Protein AF-A0A942NVJ8-F1 (afdb_monomer)

Solvent-accessible surface area (backbone atoms only — not comparable to full-atom values): 6194 Å² total; per-residue (Å²): 137,65,74,64,62,58,53,53,52,49,51,52,54,53,50,54,52,53,50,52,53,47,52,61,55,61,73,39,99,48,77,88,53,92,56,55,73,36,63,77,69,70,45,95,51,86,55,66,93,39,55,69,62,43,51,54,47,56,58,34,45,71,54,39,56,60,36,51,53,54,27,50,52,26,52,50,41,50,73,70,65,42,95,58,38,72,62,30,53,52,46,35,53,53,28,48,53,53,37,49,68,59,49,64,91,54,133

Sequence (107 aa):
MTQSTRIDVFNKLVNNKFDIYNSLFLNLPYSKESNIGLLISGYKALMEEEPVSRESIKIREKIVLPLLVIQQYALQKIGDEDTRKDTYEKIVIRSLYGNINASRNSV

Radius of gyration: 19.85 Å; Cα contacts (8 Å, |Δi|>4): 48; chains: 1; bounding box: 48×32×49 Å

Nearest PDB structures (foldseek):
  5szg-assembly1_B  TM=4.817E-01  e=6.903E+00  Homo sapiens

Mean predicted aligned error: 8.96 Å

pLDDT: mean 87.78, std 11.56, range [44.22, 98.44]

Secondary structure (DSSP, 8-state):
--HHHHHHHHHHHHHHHHHHHHHHHHTSTTTT-S-HHHHHHT-SSTTTT-HHHHHHHHHHHHHHHHHHHHHHHHHHHHHTT-TTHHHHHHHHHHHHHHHHHHHTT--

Structure (mmCIF, N/CA/C/O backbone):
data_AF-A0A942NVJ8-F1
#
_entry.id   AF-A0A942NVJ8-F1
#
loop_
_atom_site.group_PDB
_atom_site.id
_atom_site.type_symbol
_atom_site.label_atom_id
_atom_site.label_alt_id
_atom_site.label_comp_id
_atom_site.label_asym_id
_atom_site.label_entity_id
_atom_site.label_seq_id
_atom_site.pdbx_PDB_ins_code
_atom_site.Cartn_x
_atom_site.Cartn_y
_atom_site.Cartn_z
_atom_site.occupancy
_atom_site.B_iso_or_equiv
_atom_site.auth_seq_id
_atom_site.auth_comp_id
_atom_site.auth_asym_id
_atom_site.auth_atom_id
_atom_site.pdbx_PDB_model_num
ATO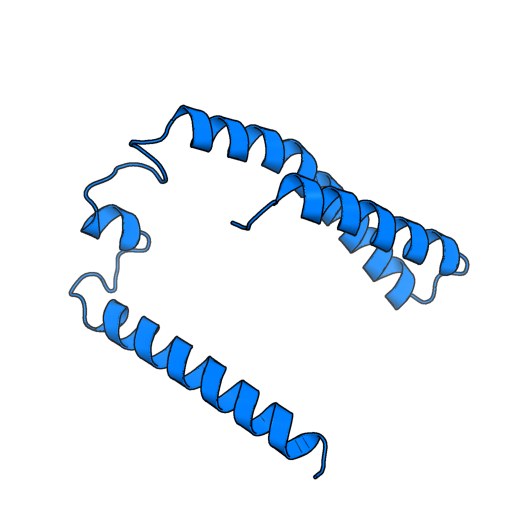M 1 N N . MET A 1 1 ? 31.444 -11.858 6.917 1.00 50.84 1 MET A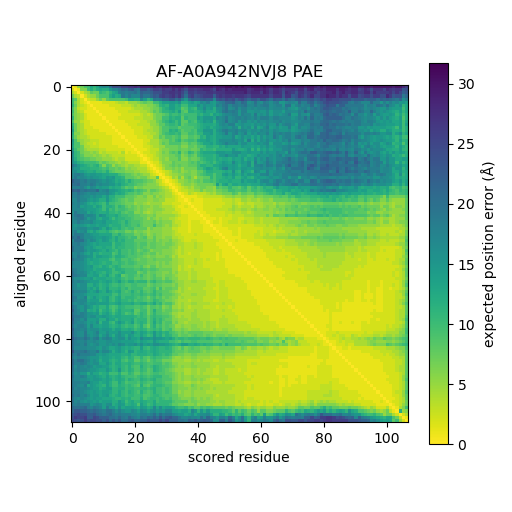 N 1
ATOM 2 C CA . MET A 1 1 ? 30.094 -12.142 7.456 1.00 50.84 1 MET A CA 1
ATOM 3 C C . MET A 1 1 ? 29.129 -12.196 6.282 1.00 50.84 1 MET A C 1
ATOM 5 O O . MET A 1 1 ? 28.958 -11.190 5.605 1.00 50.84 1 MET A O 1
ATOM 9 N N . THR A 1 2 ? 28.635 -13.386 5.946 1.00 51.47 2 THR A N 1
ATOM 10 C CA . THR A 1 2 ? 27.890 -13.669 4.709 1.00 51.47 2 THR A CA 1
ATOM 11 C C . THR A 1 2 ? 26.439 -13.195 4.813 1.00 51.47 2 THR A C 1
ATOM 13 O O . THR A 1 2 ? 25.824 -13.255 5.869 1.00 51.47 2 THR A O 1
ATOM 16 N N . GLN A 1 3 ? 25.876 -12.703 3.712 1.00 56.88 3 GLN A N 1
ATOM 17 C CA . GLN A 1 3 ? 24.523 -12.133 3.621 1.00 56.88 3 GLN A CA 1
ATOM 18 C C . GLN A 1 3 ? 23.402 -13.055 4.156 1.00 56.88 3 GLN A C 1
ATOM 20 O O . GLN A 1 3 ? 22.389 -12.544 4.628 1.00 56.88 3 GLN A O 1
ATOM 25 N N . SER A 1 4 ? 23.634 -14.376 4.176 1.00 64.00 4 SER A N 1
ATOM 26 C CA . SER A 1 4 ? 22.752 -15.406 4.752 1.00 64.00 4 SER A CA 1
ATOM 27 C C . SER A 1 4 ? 22.399 -15.137 6.217 1.00 64.00 4 SER A C 1
ATOM 29 O O . SER A 1 4 ? 21.226 -15.103 6.566 1.00 64.00 4 SER A O 1
ATOM 31 N N . THR A 1 5 ? 23.382 -14.821 7.067 1.00 82.19 5 THR A N 1
ATOM 32 C CA . THR A 1 5 ? 23.138 -14.697 8.514 1.00 82.19 5 THR A CA 1
ATOM 33 C C . THR A 1 5 ? 22.273 -13.492 8.878 1.00 82.19 5 THR A C 1
ATOM 35 O O . THR A 1 5 ? 21.561 -13.524 9.878 1.00 82.19 5 THR A O 1
ATOM 38 N N . ARG A 1 6 ? 22.288 -12.425 8.066 1.00 87.94 6 ARG A N 1
ATOM 39 C CA . ARG A 1 6 ? 21.415 -11.256 8.270 1.00 87.94 6 ARG A CA 1
ATOM 40 C C . ARG A 1 6 ? 19.959 -11.563 7.933 1.00 87.94 6 ARG A C 1
ATOM 42 O O . ARG A 1 6 ? 19.077 -11.113 8.659 1.00 87.94 6 ARG A O 1
ATOM 49 N N . ILE A 1 7 ? 19.720 -12.329 6.866 1.00 90.38 7 ILE A N 1
ATOM 50 C CA . ILE A 1 7 ? 18.373 -12.771 6.483 1.00 90.38 7 ILE A CA 1
ATOM 51 C C . ILE A 1 7 ? 17.796 -13.703 7.554 1.00 90.38 7 ILE A C 1
ATOM 53 O O . ILE A 1 7 ? 16.647 -13.535 7.952 1.00 90.38 7 ILE A O 1
ATOM 57 N N . ASP A 1 8 ? 18.613 -14.610 8.093 1.00 91.75 8 ASP A N 1
ATOM 58 C CA . ASP A 1 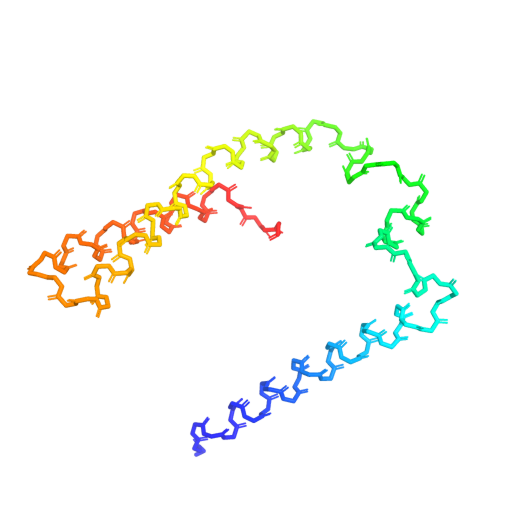8 ? 18.183 -15.562 9.122 1.00 91.75 8 ASP A CA 1
ATOM 59 C C . ASP A 1 8 ? 17.807 -14.847 10.428 1.00 91.75 8 ASP A C 1
ATOM 61 O O . ASP A 1 8 ? 16.775 -15.137 11.037 1.00 91.75 8 ASP A O 1
ATOM 65 N N . VAL A 1 9 ? 18.606 -13.851 10.832 1.00 90.50 9 VAL A N 1
ATOM 66 C CA . VAL A 1 9 ? 18.302 -12.994 11.988 1.00 90.50 9 VAL A CA 1
ATOM 67 C C . VAL A 1 9 ? 17.024 -12.189 11.756 1.00 90.50 9 VAL A C 1
ATOM 69 O O . VAL A 1 9 ? 16.177 -12.134 12.647 1.00 90.50 9 VAL A O 1
ATOM 72 N N . PHE A 1 10 ? 16.855 -11.592 10.574 1.00 91.94 10 PHE A N 1
ATOM 73 C CA . PHE A 1 10 ? 15.645 -10.846 10.231 1.00 91.94 10 PHE A CA 1
ATOM 74 C C . PHE A 1 10 ? 14.396 -11.733 10.303 1.00 91.94 10 PHE A C 1
ATOM 76 O O . PHE A 1 10 ? 13.453 -11.397 11.017 1.00 91.94 10 PHE A O 1
ATOM 83 N N . ASN A 1 11 ? 14.418 -12.891 9.641 1.00 92.94 11 ASN A N 1
ATOM 84 C CA . ASN A 1 11 ? 13.297 -13.831 9.631 1.00 92.94 11 ASN A CA 1
ATOM 85 C C . ASN A 1 11 ? 12.945 -14.297 11.047 1.00 92.94 11 ASN A C 1
ATOM 87 O O . ASN A 1 11 ? 11.772 -14.314 11.418 1.00 92.94 11 ASN A O 1
ATOM 91 N N . LYS A 1 12 ? 13.953 -14.601 11.874 1.00 93.38 12 LYS A N 1
ATOM 92 C CA . LYS A 1 12 ? 13.741 -14.962 13.280 1.00 93.38 12 LYS A CA 1
ATOM 93 C C . LYS A 1 12 ? 13.062 -13.838 14.068 1.00 93.38 12 LYS A C 1
ATOM 95 O O . LYS A 1 12 ? 12.148 -14.110 14.839 1.00 93.38 12 LYS A O 1
ATOM 100 N N . LEU A 1 13 ? 13.486 -12.586 13.886 1.00 91.88 13 LEU A N 1
ATOM 101 C CA . LEU A 1 13 ? 12.885 -11.437 14.575 1.00 91.88 13 LEU A CA 1
ATOM 102 C C . LEU A 1 13 ? 11.437 -11.194 14.137 1.00 91.88 13 LEU A C 1
ATOM 104 O O . LEU A 1 13 ? 10.581 -10.943 14.987 1.00 91.88 13 LEU A O 1
ATOM 108 N N . VAL A 1 14 ? 11.163 -11.283 12.834 1.00 89.69 14 VAL A N 1
ATOM 109 C CA . VAL A 1 14 ? 9.815 -11.103 12.279 1.00 89.69 14 VAL A CA 1
ATOM 110 C C . VAL A 1 14 ? 8.875 -12.194 12.783 1.00 89.69 14 VAL A C 1
ATOM 112 O O . VAL A 1 14 ? 7.824 -11.864 13.331 1.00 89.69 14 VAL A O 1
ATOM 115 N N . ASN A 1 15 ? 9.276 -13.463 12.675 1.00 87.00 15 ASN A N 1
ATOM 116 C CA . ASN A 1 15 ? 8.453 -14.592 13.107 1.00 87.00 15 ASN A CA 1
ATOM 117 C C . ASN A 1 15 ? 8.189 -14.547 14.612 1.00 87.00 15 ASN A C 1
ATOM 119 O O . ASN A 1 15 ? 7.037 -14.595 15.019 1.00 87.00 15 ASN A O 1
ATOM 123 N N . ASN A 1 16 ? 9.215 -14.315 15.439 1.00 89.69 16 ASN A N 1
ATOM 124 C CA . ASN A 1 16 ? 9.019 -14.196 16.885 1.00 89.69 16 ASN A CA 1
ATOM 125 C C . ASN A 1 16 ? 8.024 -13.085 17.243 1.00 89.69 16 ASN A C 1
ATOM 127 O O . ASN A 1 16 ? 7.174 -13.265 18.111 1.00 89.69 16 ASN A O 1
ATOM 131 N N . LYS A 1 17 ? 8.121 -11.922 16.588 1.00 84.44 17 LYS A N 1
ATOM 132 C CA . LYS A 1 17 ? 7.201 -10.807 16.831 1.00 84.44 17 LYS A CA 1
ATOM 133 C C . LYS A 1 17 ? 5.776 -11.174 16.405 1.00 84.44 17 LYS A C 1
ATOM 135 O O . LYS A 1 17 ? 4.843 -10.925 17.164 1.00 84.44 17 LYS A O 1
ATOM 140 N N . PHE A 1 18 ? 5.619 -11.785 15.232 1.00 81.44 18 PHE A N 1
ATOM 141 C CA . PHE A 1 18 ? 4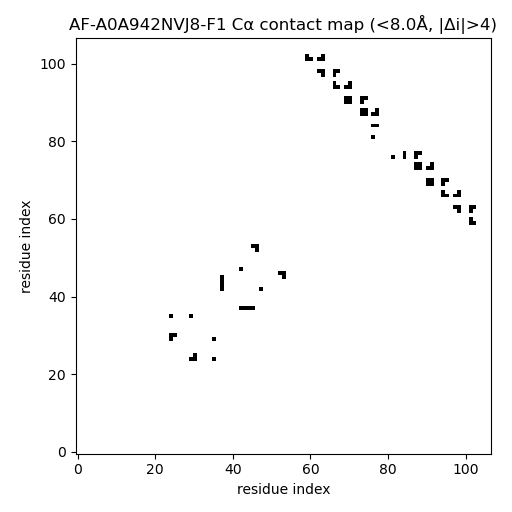.336 -12.272 14.725 1.00 81.44 18 PHE A CA 1
ATOM 142 C C . PHE A 1 18 ? 3.700 -13.305 15.666 1.00 81.44 18 PHE A C 1
ATOM 144 O O . PHE A 1 18 ? 2.541 -13.150 16.042 1.00 81.44 18 PHE A O 1
ATOM 151 N N . ASP A 1 19 ? 4.472 -14.288 16.124 1.00 80.94 19 ASP A N 1
ATOM 152 C CA . ASP A 1 19 ? 4.018 -15.337 17.038 1.00 80.94 19 ASP A CA 1
ATOM 153 C C . ASP A 1 19 ? 3.618 -14.769 18.409 1.00 80.94 19 ASP A C 1
ATOM 155 O O . ASP A 1 19 ? 2.603 -15.173 18.978 1.00 80.94 19 ASP A O 1
ATOM 159 N N . ILE A 1 20 ? 4.355 -13.781 18.932 1.00 82.75 20 ILE A N 1
ATOM 160 C CA . ILE A 1 20 ? 3.992 -13.086 20.178 1.00 82.75 20 ILE A CA 1
ATOM 161 C C . ILE A 1 20 ? 2.659 -12.345 20.022 1.00 82.75 20 ILE A C 1
ATOM 163 O O . ILE A 1 20 ? 1.781 -12.502 20.868 1.00 82.75 20 ILE A O 1
ATOM 167 N N . TYR A 1 21 ? 2.461 -11.576 18.946 1.00 76.88 21 TYR A N 1
ATOM 168 C CA . TYR A 1 21 ? 1.173 -10.910 18.719 1.00 76.88 21 TYR A CA 1
ATOM 169 C C . TYR A 1 21 ? 0.040 -11.912 18.542 1.00 76.88 21 TYR A C 1
ATOM 171 O O . TYR A 1 21 ? -0.991 -11.785 19.200 1.00 76.88 21 TYR A O 1
ATOM 179 N N . ASN A 1 22 ? 0.234 -12.935 17.714 1.00 71.94 22 ASN A N 1
ATOM 180 C CA . ASN A 1 22 ? -0.788 -13.949 17.509 1.00 71.94 22 ASN A CA 1
ATOM 181 C C . ASN A 1 22 ? -1.113 -14.679 18.805 1.00 71.94 22 ASN A C 1
ATOM 183 O O . ASN A 1 22 ? -2.283 -14.844 19.102 1.00 71.94 22 ASN A O 1
ATOM 187 N N . SER A 1 23 ? -0.130 -15.058 19.621 1.00 80.06 23 SER A N 1
ATOM 188 C CA . SER A 1 23 ? -0.404 -15.692 20.916 1.00 80.06 23 SER A CA 1
ATOM 189 C C . SER A 1 23 ? -1.155 -14.767 21.881 1.00 80.06 23 SER A C 1
ATOM 191 O O . SER A 1 23 ? -2.059 -15.234 22.571 1.00 80.06 23 SER A O 1
ATOM 193 N N . LEU A 1 24 ? -0.867 -13.460 21.901 1.00 76.19 24 LEU A N 1
ATOM 194 C CA . LEU A 1 24 ? -1.642 -12.487 22.683 1.00 76.19 24 LEU A CA 1
ATOM 195 C C . LEU A 1 24 ? -3.111 -12.448 22.243 1.00 76.19 24 LEU A C 1
ATOM 197 O O . LEU A 1 24 ? -3.997 -12.457 23.094 1.00 76.19 24 LEU A O 1
ATOM 201 N N . PHE A 1 25 ? -3.380 -12.441 20.934 1.00 71.50 25 PHE A N 1
ATOM 202 C CA . PHE A 1 25 ? -4.747 -12.357 20.411 1.00 71.50 25 PHE A CA 1
ATOM 203 C C . PHE A 1 25 ? -5.491 -13.703 20.398 1.00 71.50 25 PHE A C 1
ATOM 205 O O . PHE A 1 25 ? -6.693 -13.729 20.646 1.00 71.50 25 PHE A O 1
ATOM 212 N N . LEU A 1 26 ? -4.801 -14.822 20.162 1.00 69.50 26 LEU A N 1
ATOM 213 C CA . LEU A 1 26 ? -5.379 -16.172 20.104 1.00 69.50 26 LEU A CA 1
ATOM 214 C C . LEU A 1 26 ? -5.759 -16.716 21.486 1.00 69.50 26 LEU A C 1
ATOM 216 O O . LEU A 1 26 ? -6.653 -17.553 21.575 1.00 69.50 26 LEU A O 1
ATOM 220 N N . ASN A 1 27 ? -5.106 -16.246 22.556 1.00 75.75 27 ASN A N 1
ATOM 221 C CA . ASN A 1 27 ? -5.465 -16.607 23.932 1.00 75.75 27 ASN A CA 1
ATOM 222 C C . ASN A 1 27 ? -6.649 -15.796 24.482 1.00 75.75 27 ASN A C 1
ATOM 224 O O . ASN A 1 27 ? -7.156 -16.106 25.561 1.00 75.75 27 ASN A O 1
ATOM 228 N N . LEU A 1 28 ? -7.105 -14.762 23.770 1.00 74.44 28 LEU A N 1
ATOM 229 C CA . LEU A 1 28 ? -8.339 -14.078 24.134 1.00 74.44 28 LEU A CA 1
ATOM 230 C C . LEU A 1 28 ? -9.546 -14.968 23.789 1.00 74.44 28 LEU A C 1
ATOM 232 O O . LEU A 1 28 ? -9.529 -15.659 22.768 1.00 74.44 28 LEU A O 1
ATOM 236 N N . PRO A 1 29 ? -10.651 -14.902 24.555 1.00 76.50 29 PRO A N 1
ATOM 237 C CA . PRO A 1 29 ? -11.878 -15.659 24.280 1.00 76.50 29 PRO A CA 1
ATOM 238 C C . PRO A 1 29 ? -12.647 -15.140 23.044 1.00 76.50 29 PRO A C 1
ATOM 240 O O . PRO A 1 29 ? -13.850 -15.354 22.917 1.00 76.50 29 PRO A O 1
ATOM 243 N N . TYR A 1 30 ? -11.961 -14.454 22.129 1.00 74.44 30 TYR A N 1
ATOM 244 C CA . TYR A 1 30 ? -12.502 -13.780 20.953 1.00 74.44 30 TYR A CA 1
ATOM 245 C C . TYR A 1 30 ? -11.986 -14.403 19.651 1.00 74.44 30 TYR A C 1
ATOM 247 O O . TYR A 1 30 ? -11.956 -13.745 18.620 1.00 74.44 30 TYR A O 1
ATOM 255 N N . SER A 1 31 ? -11.606 -15.686 19.666 1.00 70.50 31 SER A N 1
ATOM 256 C CA . SER A 1 31 ? -11.070 -16.413 18.500 1.00 70.50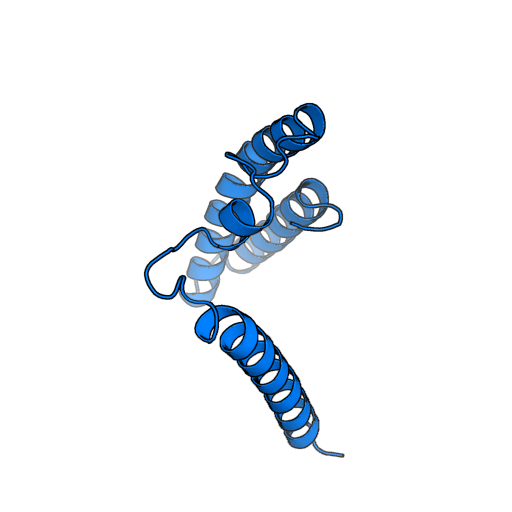 31 SER A CA 1
ATOM 257 C C . SER A 1 31 ? -12.008 -16.470 17.283 1.00 70.50 31 SER A C 1
ATOM 259 O O . SER A 1 31 ? -11.578 -16.840 16.194 1.00 70.50 31 SER A O 1
ATOM 261 N N . LYS A 1 32 ? -13.284 -16.101 17.457 1.00 73.25 32 LYS A N 1
ATOM 262 C CA . LYS A 1 32 ? -14.292 -15.995 16.390 1.00 73.25 32 LYS A CA 1
ATOM 263 C C . LYS A 1 32 ? -14.534 -14.560 15.909 1.00 73.25 32 LYS A C 1
ATOM 265 O O . LYS A 1 32 ? -15.263 -14.378 14.940 1.00 73.25 32 LYS A O 1
ATOM 270 N N . GLU A 1 33 ? -13.948 -13.561 16.566 1.00 74.38 33 GLU A N 1
ATOM 271 C CA . GLU A 1 33 ? -14.149 -12.146 16.260 1.00 74.38 33 GLU A CA 1
ATOM 272 C C . GLU A 1 33 ? -13.013 -11.610 15.388 1.00 74.38 33 GLU A C 1
ATOM 274 O O . GLU A 1 33 ? -11.836 -11.734 15.720 1.00 74.38 33 GLU A O 1
ATOM 279 N N . SER A 1 34 ? -13.354 -10.958 14.276 1.00 73.31 34 SER A N 1
ATOM 280 C CA . SER A 1 34 ? -12.362 -10.386 13.356 1.00 73.31 34 SER A CA 1
ATOM 281 C C . SER A 1 34 ? -11.872 -8.992 13.770 1.00 73.31 34 SER A C 1
ATOM 283 O O . SER A 1 34 ? -10.830 -8.545 13.302 1.00 73.31 34 SER A O 1
ATOM 285 N N . ASN A 1 35 ? -12.607 -8.293 14.647 1.00 76.81 35 ASN A N 1
ATOM 286 C CA . ASN A 1 35 ? -12.393 -6.876 14.978 1.00 76.81 35 ASN A CA 1
ATOM 287 C C . ASN A 1 35 ? -11.969 -6.657 16.440 1.00 76.81 35 ASN A C 1
ATOM 289 O O . ASN A 1 35 ? -12.421 -5.719 17.098 1.00 76.81 35 ASN A O 1
ATOM 293 N N . ILE A 1 36 ? -11.082 -7.513 16.955 1.00 81.19 36 ILE A N 1
ATOM 294 C CA . ILE A 1 36 ? -10.656 -7.505 18.366 1.00 81.19 36 ILE A CA 1
ATOM 295 C C . ILE A 1 36 ? -10.117 -6.132 18.807 1.00 81.19 36 ILE A C 1
ATOM 297 O O . ILE A 1 36 ? -10.379 -5.701 19.926 1.00 81.19 36 ILE A O 1
ATOM 301 N N . GLY A 1 37 ? -9.422 -5.400 17.929 1.00 81.69 37 GLY A N 1
ATOM 302 C CA . GLY A 1 37 ? -8.916 -4.060 18.255 1.00 81.69 37 GLY A CA 1
ATOM 303 C C . GLY A 1 37 ? -10.019 -3.051 18.607 1.00 81.69 37 GLY A C 1
ATOM 304 O O . GLY A 1 37 ? -9.868 -2.266 19.543 1.00 81.69 37 GLY A O 1
ATOM 305 N N . LEU A 1 38 ? -11.154 -3.101 17.902 1.00 88.06 38 LEU A N 1
ATOM 306 C CA . LEU A 1 38 ? -12.319 -2.261 18.200 1.00 88.06 38 LEU A CA 1
ATOM 307 C C . LEU A 1 38 ? -13.054 -2.763 19.445 1.00 88.06 38 LEU A C 1
ATOM 309 O O . LEU A 1 38 ? -13.427 -1.971 20.302 1.00 88.06 38 LEU A O 1
ATOM 313 N N . LEU A 1 39 ? -13.166 -4.086 19.593 1.00 84.69 39 LEU A N 1
ATOM 314 C CA . LEU A 1 39 ? -13.791 -4.711 20.756 1.00 84.69 39 LEU A CA 1
ATOM 315 C C . LEU A 1 39 ? -13.096 -4.331 22.074 1.00 84.69 39 LEU A C 1
ATOM 317 O O . LEU A 1 39 ? -13.769 -3.966 23.032 1.00 84.69 39 LEU A O 1
ATOM 321 N N . ILE A 1 40 ? -11.760 -4.388 22.118 1.00 84.75 40 ILE A N 1
ATOM 322 C CA . ILE A 1 40 ? -10.975 -4.048 23.317 1.00 84.75 40 ILE A CA 1
ATOM 323 C C . ILE A 1 40 ? -11.061 -2.552 23.635 1.00 84.75 40 ILE A C 1
ATOM 325 O O . ILE A 1 40 ? -11.118 -2.176 24.802 1.00 84.75 40 ILE A O 1
ATOM 329 N N . SER A 1 41 ? -11.054 -1.699 22.608 1.00 88.69 41 SER A N 1
ATOM 330 C CA . SER A 1 41 ? -11.126 -0.244 22.790 1.00 88.69 41 SER A CA 1
ATOM 331 C C . SER A 1 41 ? -12.542 0.270 23.060 1.00 88.69 41 SER A C 1
ATOM 333 O O . SER A 1 41 ? -12.694 1.398 23.517 1.00 88.69 41 SER A O 1
ATOM 335 N N . GLY A 1 42 ? -13.572 -0.540 22.797 1.00 89.94 42 GLY A N 1
ATOM 336 C CA . GLY A 1 42 ? -14.977 -0.153 22.929 1.00 89.94 42 GLY A CA 1
ATOM 337 C C . GLY A 1 42 ? -15.494 0.738 21.794 1.00 89.94 42 GLY A C 1
ATOM 338 O O . GLY A 1 42 ? -16.648 1.163 21.839 1.00 89.94 42 GLY A O 1
ATOM 339 N N . TYR A 1 43 ? -14.675 1.008 20.775 1.00 93.56 43 TYR A N 1
ATOM 340 C CA . TYR A 1 43 ? -15.056 1.838 19.637 1.00 93.56 43 TYR A CA 1
ATOM 341 C C . TYR A 1 43 ? -15.841 1.056 18.587 1.00 93.56 43 TYR A C 1
ATOM 343 O O . TYR A 1 43 ? -15.653 -0.143 18.379 1.00 93.56 43 TYR A O 1
ATOM 351 N N . LYS A 1 44 ? -16.702 1.767 17.864 1.00 91.12 44 LYS A N 1
ATOM 352 C CA . LYS A 1 44 ? -17.457 1.250 16.716 1.00 91.12 44 LYS A CA 1
ATOM 353 C C . LYS A 1 44 ? -16.705 1.456 15.405 1.00 91.12 44 LYS A C 1
ATOM 355 O O . LYS A 1 44 ? -16.998 0.773 14.425 1.00 91.12 44 LYS A O 1
ATOM 360 N N . ALA A 1 45 ? -15.748 2.383 15.371 1.00 90.81 45 ALA A N 1
ATOM 361 C CA . ALA A 1 45 ? -14.924 2.652 14.200 1.00 90.81 45 ALA A CA 1
ATOM 362 C C . ALA A 1 45 ? -13.475 2.997 14.566 1.00 90.81 45 ALA A C 1
ATOM 364 O O . ALA A 1 45 ? -13.182 3.526 15.635 1.00 90.81 45 ALA A O 1
ATOM 365 N N . LEU A 1 46 ? -12.553 2.750 13.631 1.00 90.62 46 LEU A N 1
ATOM 366 C CA . LEU A 1 46 ? -11.176 3.220 13.771 1.00 90.62 46 LEU A CA 1
ATOM 367 C C . LEU A 1 46 ? -11.155 4.750 13.838 1.00 90.62 46 LEU A C 1
ATOM 369 O O . LEU A 1 46 ? -11.854 5.424 13.073 1.00 90.62 46 LEU A O 1
ATOM 373 N N . MET A 1 47 ? -10.320 5.279 14.736 1.00 92.31 47 MET A N 1
ATOM 374 C CA . MET A 1 47 ? -10.161 6.720 14.959 1.00 92.31 47 MET A CA 1
ATOM 375 C C . MET A 1 47 ? -11.487 7.420 15.307 1.00 92.31 47 MET A C 1
ATOM 377 O O . MET A 1 47 ? -11.778 8.493 14.780 1.00 92.31 47 MET A O 1
ATOM 381 N N . GLU A 1 48 ? -12.323 6.793 16.143 1.00 93.81 48 GLU A N 1
ATOM 382 C CA . GLU A 1 48 ? -13.623 7.340 16.564 1.00 93.81 48 GLU A CA 1
ATOM 383 C C . GLU A 1 48 ? -13.503 8.736 17.190 1.00 93.81 48 GLU A C 1
ATOM 385 O O . GLU A 1 48 ? -14.213 9.646 16.765 1.00 93.81 48 GLU A O 1
ATOM 390 N N . GLU A 1 49 ? -12.526 8.915 18.081 1.00 95.75 49 GLU A N 1
ATOM 391 C CA . GLU A 1 49 ? -12.223 10.179 18.774 1.00 95.75 49 GLU A CA 1
ATOM 392 C C . GLU A 1 49 ? -11.527 11.229 17.891 1.00 95.75 49 GLU A C 1
ATOM 394 O O . GLU A 1 49 ? -11.435 12.396 18.254 1.00 95.75 49 GLU A O 1
ATOM 399 N N . GLU A 1 50 ? -11.050 10.841 16.706 1.00 94.81 50 GLU A N 1
ATOM 400 C CA . GLU A 1 50 ? -10.245 11.693 15.821 1.00 94.81 50 GLU A CA 1
ATOM 401 C C . GLU A 1 50 ? -10.892 11.829 14.428 1.00 94.81 50 GLU A C 1
ATOM 403 O O . GLU A 1 50 ? -10.284 11.490 13.401 1.00 94.81 50 GLU A O 1
ATOM 408 N N . PRO A 1 51 ? -12.144 12.327 14.340 1.00 93.31 51 PRO A N 1
ATOM 409 C CA . PRO A 1 51 ? -12.927 12.300 13.107 1.00 93.31 51 PRO A CA 1
ATOM 410 C C . PRO A 1 51 ? -12.307 13.143 11.987 1.00 93.31 51 PRO A C 1
ATOM 412 O O . PRO A 1 51 ? -12.360 12.746 10.825 1.00 93.31 51 PRO A O 1
ATOM 415 N N . VAL A 1 52 ? -11.674 14.274 12.317 1.00 94.31 52 VAL A N 1
ATOM 416 C CA . VAL A 1 52 ? -11.000 15.138 11.331 1.00 94.31 52 VAL A CA 1
ATOM 417 C C . VAL A 1 52 ? -9.801 14.419 10.713 1.00 94.31 52 VAL A C 1
ATOM 419 O O . VAL A 1 52 ? -9.645 14.388 9.490 1.00 94.31 52 VAL A O 1
ATOM 422 N N . SER A 1 53 ? -8.975 13.788 11.547 1.00 92.50 53 SER A N 1
ATOM 423 C CA . SER A 1 53 ? -7.819 13.006 11.104 1.00 92.50 53 SER A CA 1
ATOM 424 C C . SER A 1 53 ? -8.249 11.800 10.265 1.00 92.50 53 SER A C 1
ATOM 426 O O . SER A 1 53 ? -7.640 11.522 9.228 1.00 92.50 53 SER A O 1
ATOM 428 N N . ARG A 1 54 ? -9.346 11.136 10.651 1.00 93.06 54 ARG A N 1
ATOM 429 C CA . ARG A 1 54 ? -9.955 10.038 9.889 1.00 93.06 54 ARG A CA 1
ATOM 430 C C . ARG A 1 54 ? -10.418 10.479 8.501 1.00 93.06 54 ARG A C 1
ATOM 432 O O . ARG A 1 54 ? -10.102 9.812 7.519 1.00 93.06 54 ARG A O 1
ATOM 439 N N . GLU A 1 55 ? -11.132 11.598 8.388 1.00 93.75 55 GLU A N 1
ATOM 440 C CA . GLU A 1 55 ? -11.562 12.110 7.077 1.00 93.75 55 GLU A CA 1
ATOM 441 C C . GLU A 1 55 ? -10.372 12.564 6.220 1.00 93.75 55 GLU A C 1
ATOM 443 O O . GLU A 1 55 ? -10.331 12.293 5.019 1.00 93.75 55 GLU A O 1
ATOM 448 N N . SER A 1 56 ? -9.347 13.159 6.836 1.00 93.56 56 SER A N 1
ATOM 449 C CA . SER A 1 56 ? -8.087 13.476 6.155 1.00 93.56 56 SER A CA 1
ATOM 450 C C . SER A 1 56 ? -7.401 12.225 5.586 1.00 93.56 56 SER A C 1
ATOM 452 O O . SER A 1 56 ? -6.899 12.253 4.461 1.00 93.56 56 SER A O 1
ATOM 454 N N . ILE A 1 57 ? -7.403 11.100 6.313 1.00 91.69 57 ILE A N 1
ATOM 455 C CA . ILE A 1 57 ? -6.905 9.810 5.804 1.00 91.69 57 ILE A CA 1
ATOM 456 C C . ILE A 1 57 ? -7.747 9.331 4.623 1.00 91.69 57 ILE A C 1
ATOM 458 O O . ILE A 1 57 ? -7.181 9.072 3.565 1.00 91.69 57 ILE A O 1
ATOM 462 N N . LYS A 1 58 ? -9.079 9.301 4.746 1.00 92.88 58 LYS A N 1
ATOM 463 C CA . LYS A 1 58 ? -9.971 8.861 3.656 1.00 92.88 58 LYS A CA 1
ATOM 464 C C . LYS A 1 58 ? -9.777 9.667 2.372 1.00 92.88 58 LYS A C 1
ATOM 466 O O . LYS A 1 58 ? -9.822 9.118 1.273 1.00 92.88 58 LYS A O 1
ATOM 471 N N . ILE A 1 59 ? -9.564 10.979 2.482 1.00 94.00 59 ILE A N 1
ATOM 472 C CA . ILE A 1 59 ? -9.274 11.829 1.318 1.00 94.00 59 ILE A CA 1
ATOM 473 C C . ILE A 1 59 ? -7.929 11.443 0.691 1.00 94.00 59 ILE A C 1
ATOM 475 O O . ILE A 1 59 ? -7.839 11.338 -0.531 1.00 94.00 59 ILE A O 1
ATOM 479 N N . ARG A 1 60 ? -6.897 11.188 1.503 1.00 94.19 60 ARG A N 1
ATOM 480 C CA . ARG A 1 60 ? -5.584 10.741 1.008 1.00 94.19 60 ARG A CA 1
ATOM 481 C C . ARG A 1 60 ? -5.649 9.351 0.376 1.00 94.19 60 ARG A C 1
ATOM 483 O O . ARG A 1 60 ? -5.016 9.140 -0.653 1.00 94.19 60 ARG A O 1
ATOM 490 N N . GLU A 1 61 ? -6.459 8.437 0.902 1.00 93.38 61 GLU A N 1
ATOM 491 C CA . GLU A 1 61 ? -6.665 7.105 0.314 1.00 93.38 61 GLU A CA 1
ATOM 492 C C . GLU A 1 61 ? -7.228 7.173 -1.109 1.00 93.38 61 GLU A C 1
ATOM 494 O O . GLU A 1 61 ? -6.798 6.409 -1.973 1.00 93.38 61 GLU A O 1
ATOM 499 N N . LYS A 1 62 ? -8.100 8.149 -1.407 1.00 95.12 62 LYS A N 1
ATOM 500 C CA . LYS A 1 62 ? -8.584 8.390 -2.781 1.00 95.12 62 LYS A CA 1
ATOM 501 C C . LYS A 1 62 ? -7.463 8.751 -3.764 1.00 95.12 62 LYS A C 1
ATOM 503 O O . LYS A 1 62 ? -7.656 8.604 -4.967 1.00 95.12 62 LYS A O 1
ATOM 508 N N . ILE A 1 63 ? -6.310 9.210 -3.271 1.00 94.19 63 ILE A N 1
ATOM 509 C CA . ILE A 1 63 ? -5.104 9.491 -4.064 1.00 94.19 63 ILE A CA 1
ATOM 510 C C . ILE A 1 63 ? -4.179 8.267 -4.084 1.00 94.19 63 ILE A C 1
ATOM 512 O O . ILE A 1 63 ? -3.669 7.904 -5.140 1.00 94.19 63 ILE A O 1
ATOM 516 N N . VAL A 1 64 ? -3.982 7.603 -2.942 1.00 95.06 64 VAL A N 1
ATOM 517 C CA . VAL A 1 64 ? -3.076 6.446 -2.812 1.00 95.06 64 VAL A CA 1
ATOM 518 C C . VAL A 1 64 ? -3.556 5.251 -3.637 1.00 95.06 64 VAL A C 1
ATOM 520 O O . VAL A 1 64 ? -2.770 4.662 -4.374 1.00 95.06 64 VAL A O 1
ATOM 523 N N . LEU A 1 65 ? -4.842 4.896 -3.565 1.00 95.62 65 LEU A N 1
ATOM 524 C CA . LEU A 1 65 ? -5.377 3.716 -4.254 1.00 95.62 65 LEU A CA 1
ATOM 525 C C . LEU A 1 65 ? -5.118 3.720 -5.775 1.00 95.62 65 LEU A C 1
ATOM 527 O O . LEU A 1 65 ? -4.564 2.737 -6.273 1.00 95.62 65 LEU A O 1
ATOM 531 N N . PRO A 1 66 ? -5.434 4.785 -6.541 1.00 97.69 66 PRO A N 1
ATOM 532 C CA . PRO A 1 66 ? -5.119 4.806 -7.968 1.00 97.69 66 PRO A CA 1
ATOM 533 C C . PRO A 1 66 ? -3.610 4.817 -8.242 1.00 97.69 66 PRO A C 1
ATOM 535 O O . PRO A 1 66 ? -3.172 4.187 -9.204 1.00 97.69 66 PRO A O 1
ATOM 538 N N . LEU A 1 67 ? -2.797 5.468 -7.401 1.00 97.25 67 LEU A N 1
ATOM 539 C CA . LEU A 1 67 ? -1.339 5.434 -7.542 1.00 97.25 67 LEU A CA 1
ATOM 540 C C . LEU A 1 67 ? -0.779 4.022 -7.349 1.00 97.25 67 LEU A C 1
ATOM 542 O O . LEU A 1 67 ? 0.116 3.631 -8.093 1.00 97.25 67 LEU A O 1
ATOM 546 N N . LEU A 1 68 ? -1.319 3.242 -6.408 1.00 96.56 68 LEU A N 1
ATOM 547 C CA . LEU A 1 68 ? -0.956 1.834 -6.225 1.00 96.56 68 LEU A CA 1
ATOM 548 C C . LEU A 1 68 ? -1.338 0.983 -7.439 1.00 96.56 68 LEU A C 1
ATOM 550 O O . LEU A 1 68 ? -0.535 0.163 -7.871 1.00 96.56 68 LEU A O 1
ATOM 554 N N . VAL A 1 69 ? -2.515 1.204 -8.031 1.00 98.06 69 VAL A N 1
ATOM 555 C CA . VAL A 1 69 ? -2.933 0.488 -9.250 1.00 98.06 69 VAL A CA 1
ATOM 556 C C . VAL A 1 69 ? -2.014 0.824 -10.428 1.00 98.06 69 VAL A C 1
ATOM 558 O O . VAL A 1 69 ? -1.547 -0.080 -11.121 1.00 98.06 69 VAL A O 1
ATOM 561 N N . ILE A 1 70 ? -1.697 2.107 -10.629 1.00 98.12 70 ILE A N 1
ATOM 562 C CA . ILE A 1 70 ? -0.763 2.562 -11.672 1.00 98.12 70 ILE A CA 1
ATOM 563 C C . ILE A 1 70 ? 0.628 1.956 -11.452 1.00 98.12 70 ILE A C 1
ATOM 565 O O . ILE A 1 70 ? 1.240 1.451 -12.396 1.00 98.12 70 ILE A O 1
ATOM 569 N N . GLN A 1 71 ? 1.114 1.975 -10.210 1.00 98.12 71 GLN A N 1
ATOM 570 C CA . GLN A 1 71 ? 2.397 1.388 -9.838 1.00 98.12 71 GLN A CA 1
ATOM 571 C C . GLN A 1 71 ? 2.421 -0.116 -10.114 1.00 98.12 71 GLN A C 1
ATOM 573 O O . GLN A 1 71 ? 3.373 -0.611 -10.711 1.00 98.12 71 GLN A O 1
ATOM 578 N N . GLN A 1 72 ? 1.370 -0.835 -9.714 1.00 98.12 72 GLN A N 1
ATOM 579 C CA . GLN A 1 72 ? 1.268 -2.279 -9.897 1.00 98.12 72 GLN A CA 1
ATOM 580 C C . GLN A 1 72 ? 1.242 -2.653 -11.378 1.00 98.12 72 GLN A C 1
ATOM 582 O O . GLN A 1 72 ? 1.940 -3.580 -11.785 1.00 98.12 72 GLN A O 1
ATOM 587 N N . TYR A 1 73 ? 0.496 -1.909 -12.195 1.00 98.19 73 TYR A N 1
ATOM 588 C CA . TYR A 1 73 ? 0.485 -2.105 -13.641 1.00 98.19 73 TYR A CA 1
ATOM 589 C C . TYR A 1 73 ? 1.874 -1.880 -14.258 1.00 98.19 73 TYR A C 1
ATOM 591 O O . TYR A 1 73 ? 2.334 -2.682 -15.068 1.00 98.19 73 TYR A O 1
ATOM 599 N N . ALA A 1 74 ? 2.576 -0.818 -13.850 1.00 98.06 74 ALA A N 1
ATOM 600 C CA . ALA A 1 74 ? 3.929 -0.551 -14.328 1.00 98.06 74 ALA A CA 1
ATOM 601 C C . ALA A 1 74 ? 4.916 -1.659 -13.918 1.00 98.06 74 ALA A C 1
ATOM 603 O O . ALA A 1 74 ? 5.707 -2.103 -14.748 1.00 98.06 74 ALA A O 1
ATOM 604 N N . LEU A 1 75 ? 4.830 -2.160 -12.681 1.00 98.06 75 LEU A N 1
ATOM 605 C CA . LEU A 1 75 ? 5.642 -3.285 -12.204 1.00 98.06 75 LEU A CA 1
ATOM 606 C C . LEU A 1 75 ? 5.372 -4.571 -12.993 1.00 98.06 75 LEU A C 1
ATOM 608 O O . LEU A 1 75 ? 6.320 -5.262 -13.359 1.00 98.06 75 LEU A O 1
ATOM 612 N N . GLN A 1 76 ? 4.107 -4.868 -13.306 1.00 98.12 76 GLN A N 1
ATOM 613 C CA . GLN A 1 76 ? 3.751 -6.002 -14.165 1.00 98.12 76 GLN A CA 1
ATOM 614 C C . GLN A 1 76 ? 4.401 -5.875 -15.544 1.00 98.12 76 GLN A C 1
ATOM 616 O O . GLN A 1 76 ? 5.032 -6.817 -16.004 1.00 98.12 76 GLN A O 1
ATOM 621 N N . LYS A 1 77 ? 4.345 -4.694 -16.171 1.00 98.00 77 LYS A N 1
ATOM 622 C CA . LYS A 1 77 ? 4.966 -4.477 -17.488 1.00 98.00 77 LYS A CA 1
ATOM 623 C C . LYS A 1 77 ? 6.488 -4.548 -17.489 1.00 98.00 77 LYS A C 1
ATOM 625 O O . LYS A 1 77 ? 7.068 -4.942 -18.496 1.00 98.00 77 LYS A O 1
ATOM 630 N N . ILE A 1 78 ? 7.130 -4.208 -16.374 1.00 97.19 78 ILE A N 1
ATOM 631 C CA . ILE A 1 78 ? 8.567 -4.444 -16.190 1.00 97.19 78 ILE A CA 1
ATOM 632 C C . ILE A 1 78 ? 8.855 -5.951 -16.100 1.00 97.19 78 ILE A C 1
ATOM 634 O O . ILE A 1 78 ? 9.830 -6.405 -16.694 1.00 97.19 78 ILE A O 1
ATOM 638 N N . GLY A 1 79 ? 8.017 -6.712 -15.385 1.00 95.25 79 GLY A N 1
ATOM 639 C CA . GLY A 1 79 ? 8.126 -8.172 -15.270 1.00 95.25 79 GLY A CA 1
ATOM 640 C C . GLY A 1 79 ? 7.849 -8.923 -16.577 1.00 95.25 79 GLY A C 1
ATOM 641 O O . GLY A 1 79 ? 8.500 -9.928 -16.834 1.00 95.25 79 GLY A O 1
ATOM 642 N N . ASP A 1 80 ? 6.955 -8.397 -17.418 1.00 96.88 80 ASP A N 1
ATOM 643 C CA . ASP A 1 80 ? 6.647 -8.910 -18.765 1.00 96.88 80 ASP A CA 1
ATOM 644 C C . ASP A 1 80 ? 7.727 -8.551 -19.817 1.00 96.88 80 ASP A C 1
ATOM 646 O O . ASP A 1 80 ? 7.540 -8.817 -21.002 1.00 96.88 80 ASP A O 1
ATOM 650 N N . GLU A 1 81 ? 8.826 -7.901 -19.413 1.00 94.25 81 GLU A N 1
ATOM 651 C CA . GLU A 1 81 ? 9.917 -7.445 -20.292 1.00 94.25 81 GLU A CA 1
ATOM 652 C C . GLU A 1 81 ? 9.464 -6.522 -21.446 1.00 94.25 81 GLU A 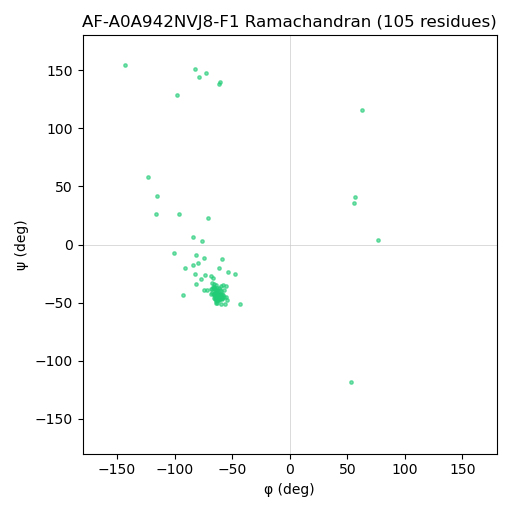C 1
ATOM 654 O O . GLU A 1 81 ? 10.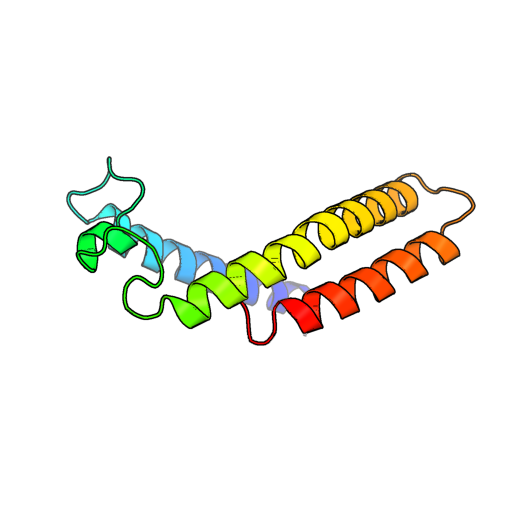015 -6.546 -22.549 1.00 94.25 81 GLU A O 1
ATOM 659 N N . ASP A 1 82 ? 8.471 -5.655 -21.205 1.00 95.50 82 ASP A N 1
ATOM 660 C CA . ASP A 1 82 ? 7.989 -4.721 -22.228 1.00 95.50 82 ASP A CA 1
ATOM 661 C C . ASP A 1 82 ? 9.102 -3.764 -22.704 1.00 95.50 82 ASP A C 1
ATOM 663 O O . ASP A 1 82 ? 9.867 -3.193 -21.921 1.00 95.50 82 ASP A O 1
ATOM 667 N N . THR A 1 83 ? 9.124 -3.508 -24.014 1.00 95.12 83 THR A N 1
ATOM 668 C CA . THR A 1 83 ? 10.030 -2.569 -24.702 1.00 95.12 83 THR A CA 1
ATOM 669 C C . THR A 1 83 ? 10.146 -1.180 -24.057 1.00 95.12 83 THR A C 1
ATOM 671 O O . THR A 1 83 ? 11.161 -0.506 -24.225 1.00 95.12 83 THR A O 1
ATOM 674 N N . ARG A 1 84 ? 9.127 -0.727 -23.312 1.00 97.31 84 ARG A N 1
ATOM 675 C CA . ARG A 1 84 ? 9.070 0.595 -22.663 1.00 97.31 84 ARG A CA 1
ATOM 676 C C . ARG A 1 84 ? 9.511 0.575 -21.195 1.00 97.31 84 ARG A C 1
ATOM 678 O O . ARG A 1 84 ? 9.088 1.440 -20.427 1.00 97.31 84 ARG A O 1
ATOM 685 N N . LYS A 1 85 ? 10.357 -0.376 -20.791 1.00 95.94 85 LYS A N 1
ATOM 686 C CA . LYS A 1 85 ? 10.834 -0.545 -19.406 1.00 95.94 85 LYS A CA 1
ATOM 687 C C . LYS A 1 85 ? 11.227 0.764 -18.699 1.00 95.94 85 LYS A C 1
ATOM 689 O O . LYS A 1 85 ? 10.683 1.046 -17.638 1.00 95.94 85 LYS A O 1
ATOM 694 N N . ASP A 1 86 ? 12.065 1.608 -19.310 1.00 97.38 86 ASP A N 1
ATOM 695 C CA . ASP A 1 86 ? 12.486 2.904 -18.731 1.00 97.38 86 ASP A CA 1
ATOM 696 C C . ASP A 1 86 ? 11.297 3.842 -18.429 1.00 97.38 86 ASP A C 1
ATOM 698 O O . ASP A 1 86 ? 11.268 4.554 -17.423 1.00 97.38 86 ASP A O 1
ATOM 702 N N . THR A 1 87 ? 10.254 3.811 -19.265 1.00 98.06 87 THR A N 1
ATOM 703 C CA . THR A 1 87 ? 9.033 4.591 -19.015 1.00 98.06 87 THR A CA 1
ATOM 704 C C . THR A 1 87 ? 8.271 4.048 -17.809 1.00 98.06 87 THR A C 1
ATOM 706 O O . THR A 1 87 ? 7.807 4.829 -16.977 1.00 98.06 87 THR A O 1
ATOM 709 N N . TYR A 1 88 ? 8.158 2.725 -17.679 1.00 98.44 88 TYR A N 1
ATOM 710 C CA . TYR A 1 88 ? 7.495 2.103 -16.533 1.00 98.44 88 TYR A CA 1
ATOM 711 C C . TYR A 1 88 ? 8.268 2.316 -15.229 1.00 98.44 88 TYR A C 1
ATOM 713 O O . TYR A 1 88 ? 7.650 2.618 -14.211 1.00 98.44 88 TYR A O 1
ATOM 721 N N . GLU A 1 89 ? 9.600 2.275 -15.252 1.00 98.00 89 GLU A N 1
ATOM 722 C CA . GLU A 1 89 ? 10.435 2.596 -14.085 1.00 98.00 89 GLU A CA 1
ATOM 723 C C . GLU A 1 89 ? 10.197 4.037 -13.607 1.00 98.00 89 GLU A C 1
ATOM 725 O O . GLU A 1 89 ? 9.989 4.279 -12.415 1.00 98.00 89 GLU A O 1
ATOM 730 N N . LYS A 1 90 ? 10.105 4.998 -14.536 1.00 98.31 90 LYS A N 1
ATOM 731 C CA . LYS A 1 90 ? 9.736 6.388 -14.212 1.00 98.31 90 LYS A CA 1
ATOM 732 C C . LYS A 1 90 ? 8.340 6.495 -13.599 1.00 98.31 90 LYS A C 1
ATOM 734 O O . LYS A 1 90 ? 8.140 7.312 -12.699 1.00 98.31 90 LYS A O 1
ATOM 739 N N . ILE A 1 91 ? 7.377 5.697 -14.068 1.00 98.12 91 ILE A N 1
ATOM 740 C CA . ILE A 1 91 ? 6.027 5.646 -13.487 1.00 98.12 91 ILE A CA 1
ATOM 741 C C . ILE A 1 91 ? 6.089 5.123 -12.051 1.00 98.12 91 ILE A C 1
ATOM 743 O O . ILE A 1 91 ? 5.546 5.783 -11.169 1.00 98.12 91 ILE A O 1
ATOM 747 N N . VAL A 1 92 ? 6.794 4.012 -11.810 1.00 98.19 92 VAL A N 1
ATOM 748 C CA . VAL A 1 92 ? 6.959 3.422 -10.469 1.00 98.19 92 VAL A CA 1
ATOM 749 C C . VAL A 1 92 ? 7.575 4.425 -9.496 1.00 98.19 92 VAL A C 1
ATOM 751 O O . VAL A 1 92 ? 7.078 4.598 -8.386 1.00 98.19 92 VAL A O 1
ATOM 754 N N . ILE A 1 93 ? 8.625 5.136 -9.909 1.00 97.56 93 ILE A N 1
ATOM 755 C CA . ILE A 1 93 ? 9.276 6.142 -9.060 1.00 97.56 93 ILE A CA 1
ATOM 756 C C . ILE A 1 93 ? 8.315 7.302 -8.748 1.00 97.56 93 ILE A C 1
ATOM 758 O O . ILE A 1 93 ? 8.204 7.732 -7.599 1.00 97.56 93 ILE A O 1
ATOM 762 N N . ARG A 1 94 ? 7.582 7.807 -9.747 1.00 97.50 94 ARG A N 1
ATOM 763 C CA . ARG A 1 94 ? 6.629 8.916 -9.557 1.00 97.50 94 ARG A CA 1
ATOM 764 C C . ARG A 1 94 ? 5.450 8.527 -8.667 1.00 97.50 94 ARG A C 1
ATOM 766 O O . ARG A 1 94 ? 5.070 9.317 -7.802 1.00 97.50 94 ARG A O 1
ATOM 773 N N . SER A 1 95 ? 4.891 7.331 -8.849 1.00 97.06 95 SER A N 1
ATOM 774 C CA . SER A 1 95 ? 3.816 6.829 -7.989 1.00 97.06 95 SER A CA 1
ATOM 775 C C . SER A 1 95 ? 4.306 6.599 -6.564 1.00 97.06 95 SER A C 1
ATOM 777 O O . SER A 1 95 ? 3.590 6.934 -5.625 1.00 97.06 95 SER A O 1
ATOM 779 N N . LEU A 1 96 ? 5.543 6.119 -6.391 1.00 95.00 96 LEU A N 1
ATOM 780 C CA . LEU A 1 96 ? 6.152 5.931 -5.078 1.00 95.00 96 LEU A CA 1
ATOM 781 C C . LEU A 1 96 ? 6.275 7.259 -4.318 1.00 95.00 96 LEU A C 1
ATOM 783 O O . LEU A 1 96 ? 5.866 7.326 -3.162 1.00 95.00 96 LEU A O 1
ATOM 787 N N . TYR A 1 97 ? 6.747 8.332 -4.965 1.00 94.75 97 TYR A N 1
ATOM 788 C CA . TYR A 1 97 ? 6.773 9.664 -4.343 1.00 94.75 97 TYR A CA 1
ATOM 789 C C . TYR A 1 97 ? 5.377 10.149 -3.943 1.00 94.75 97 TYR A C 1
ATOM 791 O O . TYR A 1 97 ? 5.199 10.670 -2.841 1.00 94.75 97 TYR A O 1
ATOM 799 N N . GLY A 1 98 ? 4.380 9.963 -4.814 1.00 92.81 98 GLY A N 1
ATOM 800 C CA . GLY A 1 98 ? 2.994 10.315 -4.504 1.00 92.81 98 GLY A CA 1
ATOM 801 C C . GLY A 1 98 ? 2.454 9.539 -3.299 1.00 92.81 98 GLY A C 1
ATOM 802 O O . GLY A 1 98 ? 1.879 10.142 -2.394 1.00 92.81 98 GLY A O 1
ATOM 803 N N . ASN A 1 99 ? 2.714 8.231 -3.249 1.00 92.75 99 ASN A N 1
ATOM 804 C CA . ASN A 1 99 ? 2.303 7.356 -2.155 1.00 92.75 99 ASN A CA 1
ATOM 805 C C . ASN A 1 99 ? 2.974 7.736 -0.833 1.00 92.75 99 ASN A C 1
ATOM 807 O O . ASN A 1 99 ? 2.268 7.894 0.155 1.00 92.75 99 ASN A O 1
ATOM 811 N N . ILE A 1 100 ? 4.292 7.965 -0.816 1.00 90.88 100 ILE A N 1
ATOM 812 C CA . ILE A 1 100 ? 5.037 8.377 0.388 1.00 90.88 100 ILE A CA 1
ATOM 813 C C . ILE A 1 100 ? 4.512 9.715 0.928 1.00 90.88 100 ILE A C 1
ATOM 815 O O . ILE A 1 100 ? 4.246 9.864 2.122 1.00 90.88 100 ILE A O 1
ATOM 819 N N . ASN A 1 101 ? 4.312 10.696 0.046 1.00 89.19 101 ASN A N 1
ATOM 820 C CA . ASN A 1 101 ? 3.826 12.015 0.449 1.00 89.19 101 ASN A CA 1
ATOM 821 C C . ASN A 1 101 ? 2.391 11.954 0.991 1.00 89.19 101 ASN A C 1
ATOM 823 O O . ASN A 1 101 ? 2.050 12.660 1.946 1.00 89.19 101 ASN A O 1
ATOM 827 N N . ALA A 1 102 ? 1.552 11.105 0.394 1.00 87.31 102 ALA A N 1
ATOM 828 C CA . ALA A 1 102 ? 0.186 10.898 0.843 1.00 87.31 102 ALA A CA 1
ATOM 829 C C . ALA A 1 102 ? 0.102 10.014 2.098 1.00 87.31 102 ALA A C 1
ATOM 831 O O . ALA A 1 102 ? -0.796 10.241 2.901 1.00 87.31 102 ALA A O 1
ATOM 832 N N . SER A 1 103 ? 1.014 9.068 2.338 1.00 80.31 103 SER A N 1
ATOM 833 C CA . SER A 1 103 ? 1.005 8.209 3.534 1.00 80.31 103 SER A CA 1
ATOM 834 C C . SER A 1 103 ? 1.628 8.885 4.764 1.00 80.31 103 SER A C 1
ATOM 836 O O . SER A 1 103 ? 1.217 8.598 5.890 1.00 80.31 103 SER A O 1
ATOM 838 N N . ARG A 1 104 ? 2.535 9.856 4.572 1.00 81.00 104 ARG A N 1
ATOM 839 C CA . ARG A 1 104 ? 3.275 10.557 5.641 1.00 81.00 104 ARG A CA 1
ATOM 840 C C . ARG A 1 104 ? 3.990 9.573 6.584 1.00 81.00 104 ARG A C 1
ATOM 842 O O . ARG A 1 104 ? 4.851 8.833 6.132 1.00 81.00 104 ARG A O 1
ATOM 849 N N . ASN A 1 105 ? 3.641 9.568 7.876 1.00 67.56 105 ASN A N 1
ATOM 850 C CA . ASN A 1 105 ? 4.282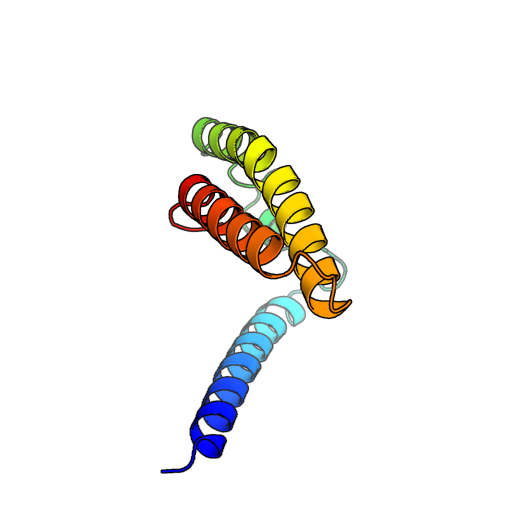 8.754 8.917 1.00 67.56 105 ASN A CA 1
ATOM 851 C C . ASN A 1 105 ? 3.724 7.315 9.010 1.00 67.56 105 ASN A C 1
ATOM 853 O O . ASN A 1 105 ? 4.144 6.598 9.913 1.00 67.56 105 ASN A O 1
ATOM 857 N N . SER A 1 106 ? 2.842 6.928 8.068 1.00 60.09 106 SER A N 1
ATOM 858 C CA . SER A 1 106 ? 2.204 5.605 7.860 1.00 60.09 106 SER A CA 1
ATOM 859 C C . SER A 1 106 ? 1.311 5.162 9.040 1.00 60.09 106 SER A C 1
ATOM 861 O O . SER A 1 106 ? 1.745 5.162 10.186 1.00 60.09 106 SER A O 1
ATOM 863 N N . VAL A 1 107 ? -0.019 5.001 8.911 1.00 44.22 107 VAL A N 1
ATOM 864 C CA . VAL A 1 107 ? -0.789 3.939 8.203 1.00 44.22 107 VAL A CA 1
ATOM 865 C C . VAL A 1 107 ? -0.074 2.600 8.122 1.00 44.22 107 VAL A C 1
ATOM 867 O O . VAL A 1 107 ? 0.888 2.509 7.334 1.00 44.22 107 VAL A O 1
#

Foldseek 3Di:
DDPVVVVVVVVVVVVVVVVVVCVVVVPDPCVVPPPVVCVVVVHPDPCPVPVVVVVLLVVLCVQLVVLVVLLVVLVVCCVVVHPCNVVSVVSNVVSVVSNCVSQPVHD

=== Feature glossary ===
Legend for the data blocks above and below:

— What the protein is —

Sequence gives the chain of amino acids in standard one-letter code (A=alanine, C=cysteine, …, Y=tyrosine), read N→C. It is the only feature that is directly encoded by the gene; all structural features are derived from the folded form of this sequence.

The annotation block draws on four external resources. InterPro: which protein families and domains the sequence belongs to. GO: standardized terms for what the protein does, what process it participates in, and where in the cell it acts. CATH: which structural fold it has in the CATH hierarchy. Organism: the species of origin.

— Where its atoms are —

Atomic coordinates in PDBx/mmCIF format — the same representation the Protein Data Bank distributes. Each line of the _atom_site loop places one backbone atom in Cartesian space (units: ångströms, origin: arbitrary).

Six rendered views show the 3D structure from the faces of a cube — i.e. along ±x, ±y, ±z. Rendering representation is drawn randomly per protein from cartoon (secondary-structure ribbons), sticks (backbone bonds), or molecular surface; coloring is either N→C rainbow (blue at the N-terminus through red at the C-terminus) or one color per chain.

— Local backbone conformation —

DSSP 8-state secondary structure assigns each residue one of H (α-helix), G (3₁₀-helix), I (π-helix), E (extended β-strand), B (isolated β-bridge), T (hydrogen-bonded turn), S (bend), or '-' (coil). The assignment is computed from backbone hydrogen-bond geometry via the Kabsch–Sander algorithm.

P-SEA three-state annotation labels each residue as helix, strand, or coil based purely on the geometry of the Cα trace. It serves as a fallback when the full backbone (and thus DSSP) is unavailable.

φ (phi) and ψ (psi) are the two rotatable backbone dihedrals per residue: φ is the C(i-1)–N–Cα–C torsion, ψ is the N–Cα–C–N(i+1) torsion, both in deg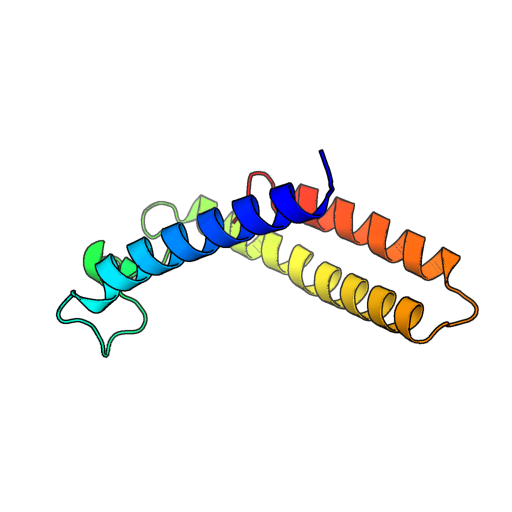rees on (−180°, 180°]. α-helical residues cluster near (−60°, −45°); β-strand residues near (−120°, +130°). A Ramachandran plot is simply a scatter of (φ, ψ) for every residue.

— Global shape and packing —

Radius of gyration (Rg) is the root-mean-square distance of Cα atoms from their centroid — a single number for overall size and compactness. A globular domain of N residues has Rg ≈ 2.2·N^0.38 Å; an extended or disordered chain has a much larger Rg. The Cα contact count is the number of residue pairs whose Cα atoms are within 8 Å and are more than four positions apart in sequence — a standard proxy for tertiary packing density. The bounding box is the smallest axis-aligned box enclosing all Cα atoms.

Accessible surface area quantifies burial. A residue with SASA near zero is packed into the hydrophobic core; one with SASA >100 Å² sits on the surface. Computed here via the Shrake–Rupley numerical algorithm with a 1.4 Å probe.

The contact map is a binary N×N matrix image: pixel (i, j) is dark where Cα_i and Cα_j are within 8 Å and |i−j|>4. Because the |i−j|>4 filter removes local helical contacts, off-diagonal stripes parallel to the main diagonal indicate parallel β-sheets; stripes perpendicular to it indicate antiparallel β-sheets. The Ramachandran plot scatters every residue's (φ, ψ) pair against the sterically allowed regions. The PAE heatmap renders the predicted-aligned-error matrix.

— Structural neighborhood —

A 3Di character summarizes, for each residue, the relative orientation of the Cα frame of its nearest spatial neighbor. Because it encodes fold topology rather than chemistry, 3Di alignments detect remote structural similarity that sequence alignment misses.

Structural nearest neighbors (via Foldseek easy-search vs the PDB). Reported per hit: target PDB id, E-value, and alignment TM-score. A TM-score above ~0.5 is the conventional threshold for 'same fold'.

— Confidence and disorder —

For AlphaFold models, the B-factor field carries pLDDT — the model's own estimate of local accuracy on a 0–100 scale. Regions with pLDDT<50 should be treated as essentially unmodeled; they often correspond to intrinsically disordered segments.

B-factor (Debye–Waller factor) reflects atomic displacement in the crystal lattice. It is an experimental observable (units Å²), not a prediction; low values mean the atom is pinned down, high values mean it moves or is heterogeneous across the crystal.

Predicted Aligned Error (PAE) is an AlphaFold confidence matrix: entry (i, j) is the expected error in the position of residue j, in ångströms, when the prediction is superimposed on the true structure at residue i. Low PAE within a block of residues means that block is internally rigid and well-predicted; high PAE between two blocks means their relative placement is uncertain even if each block individually is confident.